Protein AF-A0A1B6HY73-F1 (afdb_monomer_lite)

Sequence (132 aa):
MNKMFASVSKCTREVNGKISPELCLMEFDGIHNPNDPQFDGCKAAMTCAFKKLDYMHENGKWNQDKLLSLRNGIKNQDALREFDQTFETCGSVGGTNGEAVTNMITCVLNSSNRAKQSYNELKDTFMSGYDE

Organism: NCBI:txid320908

Secondary structure (DSSP, 8-state):
--HHHHHHHHHHHHTTS---HHHHHHTTSSSS-TTSGGGHHHHHHHHHHHHHTTSB-TTS-B-HHHHHHGGGG--SHHHHHHHHHHHHHHTT----THHHHHHHHHHHHHH-HHHHHHHHHHHHHHHHTT--

pLDDT: mean 86.75, std 11.73, range [36.03, 96.69]

Structure (mmCIF, N/CA/C/O backbone):
data_AF-A0A1B6HY73-F1
#
_entry.id   AF-A0A1B6HY73-F1
#
loop_
_atom_site.group_PDB
_atom_site.id
_atom_site.type_symbol
_atom_site.label_atom_id
_atom_site.label_alt_id
_atom_site.label_comp_id
_atom_site.label_asym_id
_atom_site.label_entity_id
_atom_site.label_seq_id
_atom_site.pdbx_PDB_ins_code
_atom_site.Cartn_x
_atom_site.Cartn_y
_atom_site.Cartn_z
_atom_site.occupancy
_atom_site.B_iso_or_equiv
_atom_site.auth_seq_id
_atom_site.auth_comp_id
_atom_site.auth_asym_id
_atom_site.auth_atom_id
_atom_site.pdbx_PDB_model_num
ATOM 1 N N . MET A 1 1 ? 2.085 -16.689 10.845 1.00 43.56 1 MET A N 1
ATOM 2 C CA . MET A 1 1 ? 2.805 -16.010 9.743 1.00 43.56 1 MET A CA 1
ATOM 3 C C . MET A 1 1 ? 1.804 -15.161 8.969 1.00 43.56 1 MET A C 1
ATOM 5 O O . MET A 1 1 ? 0.809 -15.710 8.508 1.00 43.56 1 MET A O 1
ATOM 9 N N . ASN A 1 2 ? 1.990 -13.839 8.901 1.00 67.62 2 ASN A N 1
ATOM 10 C CA . ASN A 1 2 ? 1.086 -12.940 8.172 1.00 67.62 2 ASN A CA 1
ATOM 11 C C . ASN A 1 2 ? 1.091 -13.310 6.671 1.00 67.62 2 ASN A C 1
ATOM 13 O O . ASN A 1 2 ? 2.164 -13.461 6.084 1.00 67.62 2 ASN A O 1
ATOM 17 N N . LYS A 1 3 ? -0.087 -13.482 6.053 1.00 75.94 3 LYS A N 1
ATOM 18 C CA . LYS A 1 3 ? -0.229 -13.907 4.644 1.00 75.94 3 LYS A CA 1
ATOM 19 C C . LYS A 1 3 ? 0.479 -12.957 3.669 1.00 75.94 3 LYS A C 1
ATOM 21 O O . LYS A 1 3 ? 0.948 -13.408 2.625 1.00 75.94 3 LYS A O 1
ATOM 26 N N . MET A 1 4 ? 0.599 -11.678 4.037 1.00 75.00 4 MET A N 1
ATOM 27 C CA . MET A 1 4 ? 1.349 -10.683 3.270 1.00 75.00 4 MET A CA 1
ATOM 28 C C . MET A 1 4 ? 2.838 -11.031 3.187 1.00 75.00 4 MET A C 1
ATOM 30 O O . MET A 1 4 ? 3.348 -11.224 2.090 1.00 75.00 4 MET A O 1
ATOM 34 N N . PHE A 1 5 ? 3.519 -11.214 4.325 1.00 72.69 5 PHE A N 1
ATOM 35 C CA . PHE A 1 5 ? 4.953 -11.540 4.351 1.00 72.69 5 PHE A CA 1
ATOM 36 C C . PHE A 1 5 ? 5.280 -12.831 3.593 1.00 72.69 5 PHE A C 1
ATOM 38 O O . PHE A 1 5 ? 6.261 -12.880 2.857 1.00 72.69 5 PHE A O 1
ATOM 45 N N . ALA A 1 6 ? 4.435 -13.859 3.713 1.00 79.25 6 ALA A N 1
ATOM 46 C CA . ALA A 1 6 ? 4.614 -15.100 2.961 1.00 79.25 6 ALA A CA 1
ATOM 47 C C . ALA A 1 6 ? 4.477 -14.885 1.440 1.00 79.25 6 ALA A C 1
ATOM 49 O O . ALA A 1 6 ? 5.242 -15.454 0.663 1.00 79.25 6 ALA A O 1
ATOM 50 N N . SER A 1 7 ? 3.528 -14.043 1.017 1.00 83.44 7 SER A N 1
ATOM 51 C CA . SER A 1 7 ? 3.305 -13.730 -0.400 1.00 83.44 7 SER A CA 1
ATOM 52 C C . SER A 1 7 ? 4.439 -12.886 -0.975 1.00 83.44 7 SER A C 1
ATOM 54 O O . SER A 1 7 ? 4.938 -13.212 -2.048 1.00 83.44 7 SER A O 1
ATOM 56 N N . VAL A 1 8 ? 4.906 -11.876 -0.234 1.00 78.06 8 VAL A N 1
ATOM 57 C CA . VAL A 1 8 ? 6.079 -11.071 -0.605 1.00 78.06 8 VAL A CA 1
ATOM 58 C C . VAL A 1 8 ? 7.316 -11.956 -0.701 1.00 78.06 8 VAL A C 1
ATOM 60 O O . VAL A 1 8 ? 7.967 -11.941 -1.734 1.00 78.06 8 VAL A O 1
ATOM 63 N N . SER A 1 9 ? 7.594 -12.803 0.296 1.00 78.31 9 SER A N 1
ATOM 64 C CA . SER A 1 9 ? 8.747 -13.720 0.270 1.00 78.31 9 SER A CA 1
ATOM 65 C C . SER A 1 9 ? 8.707 -14.706 -0.902 1.00 78.31 9 SER A C 1
ATOM 67 O O . SER A 1 9 ? 9.742 -15.065 -1.459 1.00 78.31 9 SER A O 1
ATOM 69 N N . LYS A 1 10 ? 7.515 -15.160 -1.305 1.00 84.31 10 LYS A N 1
ATOM 70 C CA . LYS A 1 10 ? 7.363 -15.986 -2.506 1.00 84.31 10 LYS A CA 1
ATOM 71 C C . LYS A 1 10 ? 7.623 -15.168 -3.770 1.00 84.31 10 LYS A C 1
ATOM 73 O O . LYS A 1 10 ? 8.375 -15.613 -4.628 1.00 84.31 10 LYS A O 1
ATOM 78 N N . CYS A 1 11 ? 7.038 -13.978 -3.868 1.00 87.12 11 CYS A N 1
ATOM 79 C CA . CYS A 1 11 ? 7.214 -13.094 -5.012 1.00 87.12 11 CYS A CA 1
ATOM 80 C C . CYS A 1 11 ? 8.667 -12.635 -5.171 1.00 87.12 11 CYS A C 1
ATOM 82 O O . CYS A 1 11 ? 9.163 -12.662 -6.287 1.00 87.12 11 CYS A O 1
ATOM 84 N N . THR A 1 12 ? 9.397 -12.320 -4.098 1.00 81.75 12 THR A N 1
ATOM 85 C CA . THR A 1 12 ? 10.826 -11.963 -4.179 1.00 81.75 12 THR A CA 1
ATOM 86 C C . THR A 1 12 ? 11.701 -13.103 -4.693 1.00 81.75 12 THR A C 1
ATOM 88 O O . THR A 1 12 ? 12.739 -12.836 -5.277 1.00 81.75 12 THR A O 1
ATOM 91 N N . ARG A 1 13 ? 11.296 -14.369 -4.522 1.00 79.62 13 ARG A N 1
ATOM 92 C CA . ARG A 1 13 ? 11.979 -15.518 -5.147 1.00 79.62 13 ARG A CA 1
ATOM 93 C C . ARG A 1 13 ? 11.640 -15.672 -6.631 1.00 79.62 13 ARG A C 1
ATOM 95 O O . ARG A 1 13 ? 12.421 -16.263 -7.365 1.00 79.62 13 ARG A O 1
ATOM 102 N N . GLU A 1 14 ? 10.465 -15.202 -7.048 1.00 77.75 14 GLU A N 1
ATOM 103 C CA . GLU A 1 14 ? 10.003 -15.237 -8.441 1.00 77.75 14 GLU A CA 1
ATOM 104 C C . GLU A 1 14 ? 10.592 -14.077 -9.262 1.00 77.75 14 GLU A C 1
ATOM 106 O O . GLU A 1 14 ? 10.917 -14.259 -10.435 1.00 77.75 14 GLU A O 1
ATOM 111 N N . VAL A 1 15 ? 10.771 -12.896 -8.655 1.00 72.38 15 VAL A N 1
ATOM 112 C CA . VAL A 1 15 ? 11.514 -11.791 -9.271 1.00 72.38 15 VAL A CA 1
ATOM 113 C C . VAL A 1 15 ? 13.002 -12.104 -9.124 1.00 72.38 15 VAL A C 1
ATOM 115 O O . VAL A 1 15 ? 13.525 -12.126 -8.020 1.00 72.38 15 VAL A O 1
ATOM 118 N N . ASN A 1 16 ? 13.675 -12.411 -10.230 1.00 61.28 16 ASN A N 1
ATOM 119 C CA . ASN A 1 16 ? 15.033 -12.964 -10.275 1.00 61.28 16 ASN A CA 1
ATOM 120 C C . ASN A 1 16 ? 16.112 -11.945 -9.819 1.00 61.28 16 ASN A C 1
ATOM 122 O O . ASN A 1 16 ? 16.906 -11.453 -10.618 1.00 61.28 16 ASN A O 1
ATOM 126 N N . GLY A 1 17 ? 16.130 -11.595 -8.531 1.00 59.03 17 GLY A N 1
ATOM 127 C CA . GLY A 1 17 ? 17.01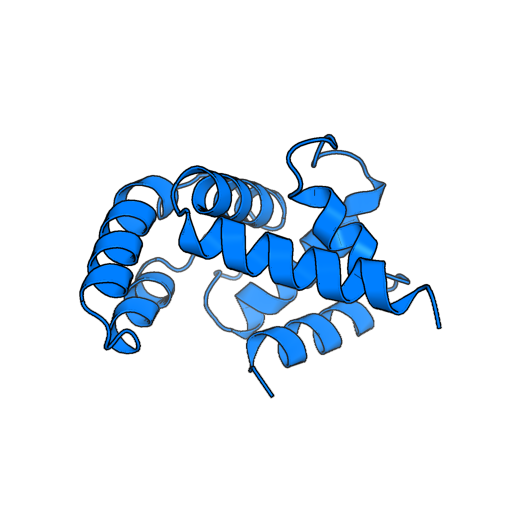4 -10.594 -7.943 1.00 59.03 17 GLY A CA 1
ATOM 128 C C . GLY A 1 17 ? 17.124 -10.756 -6.428 1.00 59.03 17 GLY A C 1
ATOM 129 O O . GLY A 1 17 ? 16.167 -11.120 -5.750 1.00 59.03 17 GLY A O 1
ATOM 130 N N . LYS A 1 18 ? 18.313 -10.486 -5.879 1.00 63.59 18 LYS A N 1
ATOM 131 C CA . LYS A 1 18 ? 18.545 -10.408 -4.429 1.00 63.59 18 LYS A CA 1
ATOM 132 C C . LYS A 1 18 ? 17.885 -9.137 -3.887 1.00 63.59 18 LYS A C 1
ATOM 134 O O . LYS A 1 18 ? 18.554 -8.136 -3.665 1.00 63.59 18 LYS A O 1
ATOM 139 N N . ILE A 1 19 ? 16.566 -9.165 -3.741 1.00 77.75 19 ILE A N 1
ATOM 140 C CA . ILE A 1 19 ? 15.798 -8.078 -3.138 1.00 77.75 19 ILE A CA 1
ATOM 141 C C . ILE A 1 19 ? 15.941 -8.209 -1.623 1.00 77.75 19 ILE A C 1
ATOM 143 O O . ILE A 1 19 ? 15.434 -9.172 -1.042 1.00 77.75 19 ILE A O 1
ATOM 147 N N . SER A 1 20 ? 16.649 -7.273 -0.993 1.00 80.88 20 SER A N 1
ATOM 148 C CA . SER A 1 20 ? 16.738 -7.233 0.465 1.00 80.88 20 SER A CA 1
ATOM 149 C C . SER A 1 20 ? 15.548 -6.450 1.045 1.00 80.88 20 SER A C 1
ATOM 151 O O . SER A 1 20 ? 15.108 -5.469 0.434 1.00 80.88 20 SER A O 1
ATOM 153 N N . PRO A 1 21 ? 14.985 -6.867 2.195 1.00 78.44 21 PRO A N 1
ATOM 154 C CA . PRO A 1 21 ? 13.929 -6.115 2.870 1.00 78.44 21 PRO A CA 1
ATOM 155 C C . PRO A 1 21 ? 14.318 -4.660 3.160 1.00 78.44 21 PRO A C 1
ATOM 157 O O . PRO A 1 21 ? 13.486 -3.771 3.008 1.00 78.44 21 PRO A O 1
ATOM 160 N N . GLU A 1 22 ? 15.579 -4.412 3.511 1.00 83.19 22 GLU A N 1
ATOM 161 C CA . GLU A 1 22 ? 16.124 -3.085 3.814 1.00 83.19 22 GLU A CA 1
ATOM 162 C C . GLU A 1 22 ? 16.031 -2.160 2.601 1.00 83.19 22 GLU A C 1
ATOM 164 O O . GLU A 1 22 ? 15.566 -1.029 2.728 1.00 83.19 22 GLU A O 1
ATOM 169 N N . LEU A 1 23 ? 16.395 -2.657 1.414 1.00 84.94 23 LEU A N 1
ATOM 170 C CA . LEU A 1 23 ? 16.290 -1.897 0.170 1.00 84.94 23 LEU A CA 1
ATOM 171 C C . LEU A 1 23 ? 14.834 -1.528 -0.142 1.00 84.94 23 LEU A C 1
ATOM 173 O O . LEU A 1 23 ? 14.563 -0.419 -0.591 1.00 84.94 23 LEU A O 1
ATOM 177 N N . CYS A 1 24 ? 13.884 -2.423 0.135 1.00 86.00 24 CYS A N 1
ATOM 178 C CA . CYS A 1 24 ? 12.465 -2.128 -0.081 1.00 86.00 24 CYS A CA 1
ATOM 179 C C . CYS A 1 24 ? 11.896 -1.149 0.935 1.00 86.00 24 CYS A C 1
ATOM 181 O O . CYS A 1 24 ? 10.971 -0.411 0.615 1.00 86.00 24 CYS A O 1
ATOM 183 N N . LEU A 1 25 ? 12.427 -1.133 2.154 1.00 87.06 25 LEU A N 1
ATOM 184 C CA . LEU A 1 25 ? 12.066 -0.115 3.129 1.00 87.06 25 LEU A CA 1
ATOM 185 C C . LEU A 1 25 ? 12.624 1.241 2.679 1.00 87.06 25 LEU A C 1
ATOM 187 O O . LEU A 1 25 ? 11.878 2.205 2.618 1.00 87.06 25 LEU A O 1
ATOM 191 N N . MET A 1 26 ? 13.876 1.324 2.225 1.00 87.62 26 MET A N 1
ATOM 192 C CA . MET A 1 26 ? 14.443 2.584 1.714 1.00 87.62 26 MET A CA 1
ATOM 193 C C . MET A 1 26 ? 13.605 3.245 0.604 1.00 87.62 26 MET A C 1
ATOM 195 O O . MET A 1 26 ? 13.601 4.467 0.515 1.00 87.62 26 MET A O 1
ATOM 199 N N . GLU A 1 27 ? 12.841 2.482 -0.189 1.00 87.50 27 GLU A N 1
ATOM 200 C CA . GLU A 1 27 ? 11.917 3.038 -1.194 1.00 87.50 27 GLU A CA 1
ATOM 201 C C . GLU A 1 27 ? 10.862 3.985 -0.585 1.00 87.50 27 GLU A C 1
ATOM 203 O O . GLU A 1 27 ? 10.471 4.971 -1.210 1.00 87.50 27 GLU A O 1
ATOM 208 N N . PHE A 1 28 ? 10.388 3.699 0.631 1.00 86.06 28 PHE A N 1
ATOM 209 C CA . PHE A 1 28 ? 9.247 4.382 1.253 1.00 86.06 28 PHE A CA 1
ATOM 210 C C . PHE A 1 28 ? 9.639 5.302 2.415 1.00 86.06 28 PHE A C 1
ATOM 212 O O . PHE A 1 28 ? 8.766 5.821 3.111 1.00 86.06 28 PHE A O 1
ATOM 219 N N . ASP A 1 29 ? 10.934 5.518 2.653 1.00 82.38 29 ASP A N 1
ATOM 220 C CA . ASP A 1 29 ? 11.418 6.310 3.790 1.00 82.38 29 ASP A CA 1
ATOM 221 C C . ASP A 1 29 ? 11.277 7.833 3.619 1.00 82.38 29 ASP A C 1
ATOM 223 O O . ASP A 1 29 ? 11.482 8.580 4.577 1.00 82.38 29 ASP A O 1
ATOM 227 N N . GLY A 1 30 ? 10.901 8.288 2.420 1.00 80.12 30 GLY A N 1
ATOM 228 C CA . GLY A 1 30 ? 10.731 9.701 2.081 1.00 80.12 30 GLY A CA 1
ATOM 229 C C . GLY A 1 30 ? 12.042 10.470 1.881 1.00 80.12 30 GLY A C 1
ATOM 230 O O . GLY A 1 30 ? 11.999 11.685 1.697 1.00 80.12 30 GLY A O 1
ATOM 231 N N . ILE A 1 31 ? 13.189 9.788 1.920 1.00 83.38 31 ILE A N 1
ATOM 232 C CA . ILE A 1 31 ? 14.529 10.348 1.695 1.00 83.38 31 ILE A CA 1
ATOM 233 C C . ILE A 1 31 ? 14.993 10.021 0.276 1.00 83.38 31 ILE A C 1
ATOM 235 O O . ILE A 1 31 ? 15.549 10.881 -0.408 1.00 83.38 31 ILE A O 1
ATOM 239 N N . HIS A 1 32 ? 14.759 8.788 -0.171 1.00 86.00 32 HIS A N 1
ATOM 240 C CA . HIS A 1 32 ? 15.182 8.329 -1.490 1.00 86.00 32 HIS A CA 1
ATOM 241 C C . HIS A 1 32 ? 14.150 8.655 -2.571 1.00 86.00 32 HIS A C 1
ATOM 243 O O . HIS A 1 32 ? 12.948 8.735 -2.313 1.00 86.00 32 HIS A O 1
ATOM 249 N N . ASN A 1 33 ? 14.619 8.822 -3.810 1.00 86.12 33 ASN A N 1
ATOM 250 C CA . ASN A 1 33 ? 13.729 8.947 -4.955 1.00 86.12 33 ASN A CA 1
ATOM 251 C C . ASN A 1 33 ? 13.160 7.559 -5.284 1.00 86.12 33 ASN A C 1
ATOM 253 O O . ASN A 1 33 ? 13.904 6.694 -5.750 1.00 86.12 33 ASN A O 1
ATOM 257 N N . PRO A 1 34 ? 11.848 7.321 -5.116 1.00 83.12 34 PRO A N 1
ATOM 258 C CA . PRO A 1 34 ? 11.295 5.992 -5.321 1.00 83.12 34 PRO A CA 1
ATOM 259 C C . PRO A 1 34 ? 11.413 5.536 -6.777 1.00 83.12 34 PRO A C 1
ATOM 261 O O . PRO A 1 34 ? 11.291 4.349 -7.043 1.00 83.12 34 PRO A O 1
ATOM 264 N N . ASN A 1 35 ? 11.656 6.433 -7.740 1.00 86.12 35 ASN A N 1
ATOM 265 C CA . ASN A 1 35 ? 11.852 6.088 -9.152 1.00 86.12 35 ASN A CA 1
ATOM 266 C C . ASN A 1 35 ? 13.262 5.585 -9.490 1.00 86.12 35 ASN A C 1
ATOM 268 O O . ASN A 1 35 ? 13.520 5.277 -10.653 1.00 86.12 35 ASN A O 1
ATOM 272 N N . ASP A 1 36 ? 14.164 5.502 -8.512 1.00 88.69 36 ASP A N 1
ATOM 273 C CA . ASP A 1 36 ? 15.505 4.988 -8.758 1.00 88.69 36 ASP A CA 1
ATOM 274 C C . ASP A 1 36 ? 15.455 3.488 -9.126 1.00 88.69 36 ASP A C 1
ATOM 276 O O . ASP A 1 36 ? 14.799 2.709 -8.424 1.00 88.69 36 ASP A O 1
ATOM 280 N N . PRO A 1 37 ? 16.180 3.038 -10.175 1.00 89.19 37 PRO A N 1
ATOM 281 C CA . PRO A 1 37 ? 16.098 1.659 -10.680 1.00 89.19 37 PRO A CA 1
ATOM 282 C C . PRO A 1 37 ? 16.427 0.570 -9.652 1.00 89.19 37 PRO A C 1
ATOM 284 O O . PRO A 1 37 ? 16.010 -0.578 -9.790 1.00 89.19 37 PRO A O 1
ATOM 287 N N . GLN A 1 38 ? 17.169 0.913 -8.595 1.00 89.69 38 GLN A N 1
ATOM 288 C CA . GLN A 1 38 ? 17.463 -0.012 -7.500 1.00 89.69 38 GLN A CA 1
ATOM 289 C C . GLN A 1 38 ? 16.193 -0.528 -6.796 1.00 89.69 38 GLN A C 1
ATOM 291 O O . GLN A 1 38 ? 16.215 -1.620 -6.231 1.00 89.69 38 GLN A O 1
ATOM 296 N N . PHE A 1 39 ? 15.077 0.206 -6.873 1.00 90.62 39 PHE A N 1
ATOM 297 C CA . PHE A 1 39 ? 13.803 -0.169 -6.257 1.00 90.62 39 PHE A CA 1
ATOM 298 C C . PHE A 1 39 ? 12.885 -0.994 -7.174 1.00 90.62 39 PHE A C 1
ATOM 300 O O . PHE A 1 39 ? 11.872 -1.520 -6.711 1.00 90.62 39 PHE A O 1
ATOM 307 N N . ASP A 1 40 ? 13.231 -1.187 -8.452 1.00 89.75 40 ASP A N 1
ATOM 308 C CA . ASP A 1 40 ? 12.367 -1.891 -9.415 1.00 89.75 40 ASP A CA 1
ATOM 309 C C . ASP A 1 40 ? 12.025 -3.319 -8.964 1.00 89.75 40 ASP A C 1
ATOM 311 O O . ASP A 1 40 ? 10.888 -3.779 -9.111 1.00 89.75 40 ASP A O 1
ATOM 315 N N . GLY A 1 41 ? 12.986 -4.010 -8.342 1.00 88.81 41 GLY A N 1
ATOM 316 C CA . GLY A 1 41 ? 12.765 -5.335 -7.765 1.00 88.81 41 GLY A CA 1
ATOM 317 C C . GLY A 1 41 ? 11.725 -5.322 -6.639 1.00 88.81 41 GLY A C 1
ATOM 318 O O . GLY A 1 41 ? 10.824 -6.164 -6.621 1.00 88.81 41 GLY A O 1
ATOM 319 N N . CYS A 1 42 ? 11.805 -4.345 -5.733 1.00 88.88 42 CYS A N 1
ATOM 320 C CA . CYS A 1 42 ? 10.871 -4.179 -4.618 1.00 88.88 42 CYS A CA 1
ATOM 321 C C . CYS A 1 42 ? 9.452 -3.902 -5.110 1.00 88.88 42 CYS A C 1
ATOM 323 O O . CYS A 1 42 ? 8.514 -4.624 -4.750 1.00 88.88 42 CYS A O 1
ATOM 325 N N . LYS A 1 43 ? 9.307 -2.944 -6.026 1.00 90.69 43 LYS A N 1
ATOM 326 C CA . LYS A 1 43 ? 8.039 -2.626 -6.690 1.00 90.69 43 LYS A CA 1
ATOM 327 C C . LYS A 1 43 ? 7.419 -3.833 -7.378 1.00 90.69 43 LYS A C 1
ATOM 329 O O . LYS A 1 43 ? 6.216 -4.074 -7.236 1.00 90.69 43 LYS A O 1
ATOM 334 N N . ALA A 1 44 ? 8.221 -4.614 -8.101 1.00 90.88 44 ALA A N 1
ATOM 335 C CA . ALA A 1 44 ? 7.760 -5.819 -8.781 1.00 90.88 44 ALA A CA 1
ATOM 336 C C . ALA A 1 44 ? 7.299 -6.895 -7.785 1.00 90.88 44 ALA A C 1
ATOM 338 O O . ALA A 1 44 ? 6.213 -7.460 -7.946 1.00 90.88 44 ALA A O 1
ATOM 339 N N . ALA A 1 45 ? 8.075 -7.149 -6.727 1.00 90.00 45 ALA A N 1
ATOM 340 C CA . ALA A 1 45 ? 7.730 -8.136 -5.708 1.00 90.00 45 ALA A CA 1
ATOM 341 C C . ALA A 1 45 ? 6.459 -7.752 -4.935 1.00 90.00 45 ALA A C 1
ATOM 343 O O . ALA A 1 45 ? 5.587 -8.598 -4.722 1.00 90.00 45 ALA A O 1
ATOM 344 N N . MET A 1 46 ? 6.312 -6.476 -4.573 1.00 90.88 46 MET A N 1
ATOM 345 C CA . MET A 1 46 ? 5.119 -5.961 -3.900 1.00 90.88 46 MET A CA 1
ATOM 346 C C . MET A 1 46 ? 3.897 -5.994 -4.820 1.00 90.88 46 MET A C 1
ATOM 348 O O . MET A 1 46 ? 2.844 -6.478 -4.410 1.00 90.88 46 MET A O 1
ATOM 352 N N . THR A 1 47 ? 4.041 -5.582 -6.085 1.00 93.69 47 THR A N 1
ATOM 353 C CA . THR A 1 47 ? 2.979 -5.703 -7.102 1.00 93.69 47 THR A CA 1
ATOM 354 C C . THR A 1 47 ? 2.508 -7.151 -7.224 1.00 93.69 47 THR A C 1
ATOM 356 O O . THR A 1 47 ? 1.310 -7.426 -7.160 1.00 93.69 47 THR A O 1
ATOM 359 N N . CYS A 1 48 ? 3.445 -8.095 -7.348 1.00 93.62 48 CYS A N 1
ATOM 360 C CA . CYS A 1 48 ? 3.153 -9.525 -7.384 1.00 93.62 48 CYS A CA 1
ATOM 361 C C . CYS A 1 48 ? 2.383 -9.976 -6.134 1.00 93.62 48 CYS A C 1
ATOM 363 O O . CYS A 1 48 ? 1.369 -10.667 -6.250 1.00 93.62 48 CYS A O 1
ATOM 365 N N . ALA A 1 49 ? 2.816 -9.560 -4.941 1.00 92.50 49 ALA A N 1
ATOM 366 C CA . ALA A 1 49 ? 2.168 -9.945 -3.693 1.00 92.50 49 ALA A CA 1
ATOM 367 C C . ALA A 1 49 ? 0.732 -9.406 -3.604 1.00 92.50 49 ALA A C 1
ATOM 369 O O . ALA A 1 49 ? -0.180 -10.162 -3.266 1.00 92.50 49 ALA A O 1
ATOM 370 N N . PHE A 1 50 ? 0.509 -8.137 -3.958 1.00 94.44 50 PHE A N 1
ATOM 371 C CA . PHE A 1 50 ? -0.826 -7.538 -3.946 1.00 94.44 50 PHE A CA 1
ATOM 372 C C . PHE A 1 50 ? -1.769 -8.178 -4.964 1.00 94.44 50 PHE A C 1
ATOM 374 O O . PHE A 1 50 ? -2.935 -8.389 -4.631 1.00 94.44 50 PHE A O 1
ATOM 381 N N . LYS A 1 51 ? -1.275 -8.562 -6.149 1.00 95.38 51 LYS A N 1
ATOM 382 C CA . LYS A 1 51 ? -2.067 -9.326 -7.127 1.00 95.38 51 LYS A CA 1
ATOM 383 C C . LYS A 1 51 ? -2.448 -10.707 -6.598 1.00 95.38 51 LYS A C 1
ATOM 385 O O . LYS A 1 51 ? -3.621 -11.064 -6.593 1.00 95.38 51 LYS A O 1
ATOM 390 N N . LYS A 1 52 ? -1.495 -11.461 -6.034 1.00 94.06 52 LYS A N 1
ATOM 391 C CA . LYS A 1 52 ? -1.774 -12.797 -5.461 1.00 94.06 52 LYS A CA 1
ATOM 392 C C . LYS A 1 52 ? -2.731 -12.770 -4.270 1.00 94.06 52 LYS A C 1
ATOM 394 O O . LYS A 1 52 ? -3.380 -13.775 -3.987 1.00 94.06 52 LYS A O 1
ATOM 399 N N . LEU A 1 53 ? -2.797 -11.648 -3.561 1.00 93.31 53 LEU A N 1
ATOM 400 C CA . LEU A 1 53 ? -3.714 -11.433 -2.441 1.00 93.31 53 LEU A CA 1
ATOM 401 C C . LEU A 1 53 ? -5.028 -10.762 -2.851 1.00 93.31 53 LEU A C 1
ATOM 403 O O . LEU A 1 53 ? -5.858 -10.505 -1.976 1.00 93.31 53 LEU A O 1
ATOM 407 N N . ASP A 1 54 ? -5.219 -10.513 -4.150 1.00 95.31 54 ASP A N 1
ATOM 408 C CA . ASP A 1 54 ? -6.412 -9.895 -4.735 1.00 95.31 54 ASP A CA 1
ATOM 409 C C . ASP A 1 54 ? -6.642 -8.431 -4.297 1.00 95.31 54 ASP A C 1
ATOM 411 O O . ASP A 1 54 ? -7.701 -7.854 -4.520 1.00 95.31 54 ASP A O 1
ATOM 415 N N . TYR A 1 55 ? -5.637 -7.785 -3.695 1.00 94.44 55 TYR A N 1
ATOM 416 C CA . TYR A 1 55 ? -5.681 -6.349 -3.390 1.00 94.44 55 TYR A CA 1
ATOM 417 C C . TYR A 1 55 ? -5.428 -5.487 -4.627 1.00 94.44 55 TYR A C 1
ATOM 419 O O . TYR A 1 55 ? -5.789 -4.315 -4.640 1.00 94.44 55 TYR A O 1
ATOM 427 N N . MET A 1 56 ? -4.825 -6.049 -5.672 1.00 96.31 56 MET A N 1
ATOM 428 C CA . MET A 1 56 ? -4.568 -5.379 -6.942 1.00 96.31 56 MET A CA 1
ATOM 429 C C . MET A 1 56 ? -5.031 -6.277 -8.088 1.00 96.31 56 MET A C 1
ATOM 431 O O . MET A 1 56 ? -4.767 -7.474 -8.090 1.00 96.31 56 MET A O 1
ATOM 435 N N . HIS A 1 57 ? -5.707 -5.699 -9.073 1.00 96.44 57 HIS A N 1
ATOM 436 C CA . HIS A 1 57 ? -6.110 -6.402 -10.282 1.00 96.44 57 HIS A CA 1
ATOM 437 C C . HIS A 1 57 ? -4.911 -6.677 -11.200 1.00 96.44 57 HIS A C 1
ATOM 439 O O . HIS A 1 57 ? -3.872 -6.016 -11.130 1.00 96.44 57 HIS A O 1
ATOM 445 N N . GLU A 1 58 ? -5.076 -7.598 -12.150 1.00 96.19 58 GLU A N 1
ATOM 446 C CA . GLU A 1 58 ? -4.024 -7.946 -13.118 1.00 96.19 58 GLU A CA 1
ATOM 447 C C . GLU A 1 58 ? -3.550 -6.754 -13.962 1.00 96.19 58 GLU A C 1
ATOM 449 O O . GLU A 1 58 ? -2.363 -6.654 -14.278 1.00 96.19 58 GLU A O 1
ATOM 454 N N . ASN A 1 59 ? -4.438 -5.791 -14.235 1.00 95.81 59 ASN A N 1
ATOM 455 C CA . ASN A 1 59 ? -4.107 -4.539 -14.926 1.00 95.81 59 ASN A CA 1
ATOM 456 C C . ASN A 1 59 ? -3.266 -3.557 -14.080 1.00 95.81 59 ASN A C 1
ATOM 458 O O . ASN A 1 59 ? -2.953 -2.463 -14.546 1.00 95.81 59 ASN A O 1
ATOM 462 N N . GLY A 1 60 ? -2.920 -3.924 -12.844 1.00 94.88 60 GLY A N 1
ATOM 463 C CA . GLY A 1 60 ? -2.083 -3.133 -11.950 1.00 94.88 60 GLY A CA 1
ATOM 464 C C . GLY A 1 60 ? -2.825 -2.053 -11.164 1.00 94.88 60 GLY A C 1
ATOM 465 O O . GLY A 1 60 ? -2.165 -1.278 -10.478 1.00 94.88 60 GLY A O 1
ATOM 466 N N . LYS A 1 61 ? -4.159 -1.971 -11.250 1.00 96.69 61 LYS A N 1
ATOM 467 C CA . LYS A 1 61 ? -4.972 -1.044 -10.445 1.00 96.69 61 LYS A CA 1
ATOM 468 C C . LYS A 1 61 ? -5.436 -1.694 -9.146 1.00 96.69 61 LYS A C 1
ATOM 470 O O . LYS A 1 61 ? -5.685 -2.896 -9.102 1.00 96.69 61 LYS A O 1
ATOM 475 N N . TRP A 1 62 ? -5.597 -0.887 -8.104 1.00 95.44 62 TRP A N 1
ATOM 476 C CA . TRP A 1 62 ? -6.110 -1.330 -6.809 1.00 95.44 62 TRP A CA 1
ATOM 477 C C . TRP A 1 62 ? -7.534 -1.890 -6.899 1.00 95.44 62 TRP A C 1
ATOM 479 O O . TRP A 1 62 ? -8.406 -1.292 -7.530 1.00 95.44 62 TRP A O 1
ATOM 489 N N . ASN A 1 63 ? -7.762 -3.013 -6.220 1.00 95.75 63 ASN A N 1
ATOM 490 C CA . ASN A 1 63 ? -9.084 -3.574 -5.977 1.00 95.75 63 ASN A CA 1
ATOM 491 C C . ASN A 1 63 ? -9.687 -2.887 -4.743 1.00 95.75 63 ASN A C 1
ATOM 493 O O . ASN A 1 63 ? -9.413 -3.270 -3.603 1.00 95.75 63 ASN A O 1
ATOM 497 N N . GLN A 1 64 ? -10.475 -1.837 -4.980 1.00 93.94 64 GLN A N 1
ATOM 498 C CA . GLN A 1 64 ? -11.021 -0.981 -3.919 1.00 93.94 64 GLN A CA 1
ATOM 499 C C . GLN A 1 64 ? -11.905 -1.748 -2.941 1.00 93.94 64 GLN A C 1
ATOM 501 O O . GLN A 1 64 ? -11.745 -1.603 -1.731 1.00 93.94 64 GLN A O 1
ATOM 506 N N . ASP A 1 65 ? -12.774 -2.620 -3.452 1.00 94.44 65 ASP A N 1
ATOM 507 C CA . ASP A 1 65 ? -13.667 -3.429 -2.621 1.00 94.44 65 ASP A CA 1
ATOM 508 C C . ASP A 1 65 ? -12.864 -4.338 -1.685 1.00 94.44 65 ASP A C 1
ATOM 510 O O . ASP A 1 65 ? -13.177 -4.483 -0.497 1.00 94.44 65 ASP A O 1
ATOM 514 N N . LYS A 1 66 ? -11.769 -4.917 -2.194 1.00 94.50 66 LYS A N 1
ATOM 515 C CA . LYS A 1 66 ? -10.880 -5.750 -1.385 1.00 94.50 66 LYS A CA 1
ATOM 516 C C . LYS A 1 66 ? -10.122 -4.942 -0.339 1.00 94.50 66 LYS A C 1
ATOM 518 O O . LYS A 1 66 ? -10.024 -5.396 0.802 1.00 94.50 66 LYS A O 1
ATOM 523 N N . LEU A 1 67 ? -9.596 -3.773 -0.692 1.00 92.56 67 LEU A N 1
ATOM 524 C CA . LEU A 1 67 ? -8.919 -2.904 0.272 1.00 92.56 67 LEU A CA 1
ATOM 525 C C . LEU A 1 67 ? -9.883 -2.448 1.374 1.00 92.56 67 LEU A C 1
ATOM 527 O O . LEU A 1 67 ? -9.555 -2.572 2.553 1.00 92.56 67 LEU A O 1
ATOM 531 N N . LEU A 1 68 ? -11.102 -2.032 1.018 1.00 93.88 68 LEU A N 1
ATOM 532 C CA . LEU A 1 68 ? -12.135 -1.646 1.979 1.00 93.88 68 LEU A CA 1
ATOM 533 C C . LEU A 1 68 ? -12.526 -2.812 2.899 1.00 93.88 68 LEU A C 1
ATOM 535 O O . LEU A 1 68 ? -12.832 -2.602 4.070 1.00 93.88 68 LEU A O 1
ATOM 539 N N . SER A 1 69 ? -12.442 -4.061 2.426 1.00 94.38 69 SER A N 1
ATOM 540 C CA . SER A 1 69 ? -12.721 -5.239 3.259 1.00 94.38 69 SER A CA 1
ATOM 541 C C . SER A 1 69 ? -11.778 -5.389 4.465 1.00 94.38 69 SER A C 1
ATOM 543 O O . SER A 1 69 ? -12.163 -6.030 5.447 1.00 94.38 69 SER A O 1
ATOM 545 N N . LEU A 1 70 ? -10.589 -4.762 4.448 1.00 91.00 70 LEU A N 1
ATOM 546 C CA . LEU A 1 70 ? -9.667 -4.729 5.596 1.00 91.00 70 LEU A CA 1
ATOM 547 C C . LEU A 1 70 ? -10.318 -4.103 6.833 1.00 91.00 70 LEU A C 1
ATOM 549 O O . LEU A 1 70 ? -10.062 -4.548 7.955 1.00 91.00 70 LEU A O 1
ATOM 553 N N . ARG A 1 71 ? -11.227 -3.146 6.616 1.00 93.69 71 ARG A N 1
ATOM 554 C CA . ARG A 1 71 ? -12.037 -2.493 7.646 1.00 93.69 71 ARG A CA 1
ATOM 555 C C . ARG A 1 71 ? -12.725 -3.491 8.574 1.00 93.69 71 ARG A C 1
ATOM 557 O O . ARG A 1 71 ? -12.760 -3.292 9.785 1.00 93.69 71 ARG A O 1
ATOM 564 N N . ASN A 1 72 ? -13.220 -4.602 8.024 1.00 93.62 72 ASN A N 1
ATOM 565 C CA . ASN A 1 72 ? -13.987 -5.612 8.761 1.00 93.62 72 ASN A CA 1
ATOM 566 C C . ASN A 1 72 ? -13.154 -6.345 9.827 1.00 93.62 72 ASN A C 1
ATOM 568 O O . ASN A 1 72 ? -13.714 -6.943 10.745 1.00 93.62 72 ASN A O 1
ATOM 572 N N . GLY A 1 73 ? -11.822 -6.319 9.715 1.00 90.44 73 GLY A N 1
ATOM 573 C CA . GLY A 1 73 ? -10.913 -6.910 10.698 1.00 90.44 73 GLY A CA 1
ATOM 574 C C . GLY A 1 73 ? -10.580 -5.992 11.879 1.00 90.44 73 GLY A C 1
ATOM 575 O O . GLY A 1 73 ? -9.985 -6.454 12.856 1.00 90.44 73 GLY A O 1
ATOM 576 N N . ILE A 1 74 ? -10.942 -4.707 11.815 1.00 92.31 74 ILE A N 1
ATOM 577 C CA . ILE A 1 74 ? -10.506 -3.695 12.780 1.00 92.31 74 ILE A CA 1
ATOM 578 C C . ILE A 1 74 ? -11.515 -3.598 13.927 1.00 92.31 74 ILE A C 1
ATOM 580 O O . ILE A 1 74 ? -12.626 -3.101 13.772 1.00 92.31 74 ILE A O 1
ATOM 584 N N . LYS A 1 75 ? -11.115 -4.072 15.113 1.00 93.56 75 LYS A N 1
ATOM 585 C CA . LYS A 1 75 ? -11.960 -4.041 16.323 1.00 93.56 75 LYS A CA 1
ATOM 586 C C . LYS A 1 75 ? -11.821 -2.751 17.132 1.00 93.56 75 LYS A C 1
ATOM 588 O O . LYS A 1 75 ? -12.758 -2.341 17.812 1.00 93.56 75 LYS A O 1
ATOM 593 N N . ASN A 1 76 ? -10.637 -2.143 17.107 1.00 94.25 76 ASN A N 1
ATOM 594 C CA . ASN A 1 76 ? -10.348 -0.927 17.858 1.00 94.25 76 ASN A CA 1
ATOM 595 C C . ASN A 1 76 ? -10.953 0.287 17.133 1.00 94.25 76 ASN A C 1
ATOM 597 O O . ASN A 1 76 ? -10.674 0.496 15.957 1.00 94.25 76 ASN A O 1
ATOM 601 N N . GLN A 1 77 ? -11.769 1.076 17.836 1.00 94.38 77 GLN A N 1
ATOM 602 C CA . GLN A 1 77 ? -12.511 2.194 17.241 1.00 94.38 77 GLN A CA 1
ATOM 603 C C . GLN A 1 77 ? -11.604 3.330 16.753 1.00 94.38 77 GLN A C 1
ATOM 605 O O . GLN A 1 77 ? -11.874 3.915 15.707 1.00 94.38 77 GLN A O 1
ATOM 610 N N . ASP A 1 78 ? -10.502 3.610 17.451 1.00 93.25 78 ASP A N 1
ATOM 611 C CA . ASP A 1 78 ? -9.542 4.623 17.004 1.00 93.25 78 ASP A CA 1
ATOM 612 C C . ASP A 1 78 ? -8.810 4.183 15.737 1.00 93.25 78 ASP A C 1
ATOM 614 O O . ASP A 1 78 ? -8.695 4.960 14.794 1.00 93.25 78 ASP A O 1
ATOM 618 N N . ALA A 1 79 ? -8.385 2.919 15.680 1.00 91.62 79 ALA A N 1
ATOM 619 C CA . ALA A 1 79 ? -7.779 2.340 14.487 1.00 91.62 79 ALA A CA 1
ATOM 620 C C . ALA A 1 79 ? -8.769 2.276 13.314 1.00 91.62 79 ALA A C 1
ATOM 622 O O . ALA A 1 79 ? -8.367 2.456 12.170 1.00 91.62 79 ALA A O 1
ATOM 623 N N . LEU A 1 80 ? -10.057 2.038 13.586 1.00 94.75 80 LEU A N 1
ATOM 624 C CA . LEU A 1 80 ? -11.104 2.029 12.564 1.00 94.75 80 LEU A CA 1
ATOM 625 C C . LEU A 1 80 ? -11.308 3.428 11.973 1.00 94.75 80 LEU A C 1
ATOM 627 O O . LEU A 1 80 ? -11.353 3.574 10.758 1.00 94.75 80 LEU A O 1
ATOM 631 N N . ARG A 1 81 ? -11.372 4.457 12.824 1.00 94.88 81 ARG A N 1
ATOM 632 C CA . ARG A 1 81 ? -11.472 5.857 12.392 1.00 94.88 81 ARG A CA 1
ATOM 633 C C . ARG A 1 81 ? -10.256 6.290 11.575 1.00 94.88 81 ARG A C 1
ATOM 635 O O . ARG A 1 81 ? -10.419 6.923 10.540 1.00 94.88 81 ARG A O 1
ATOM 642 N N . GLU A 1 82 ? -9.054 5.941 12.028 1.00 94.00 82 GLU A N 1
ATOM 643 C CA . GLU A 1 82 ? -7.816 6.247 11.306 1.00 94.00 82 GLU A CA 1
ATOM 644 C C . GLU A 1 82 ? -7.763 5.524 9.951 1.00 94.00 82 GLU A C 1
ATOM 646 O O . GLU A 1 82 ? -7.367 6.123 8.951 1.00 94.00 82 GLU A O 1
ATOM 651 N N . PHE A 1 83 ? -8.219 4.267 9.895 1.00 94.44 83 PHE A N 1
ATOM 652 C CA . PHE A 1 83 ? -8.370 3.532 8.640 1.00 94.44 83 PHE A CA 1
ATOM 653 C C . PHE A 1 83 ? -9.352 4.231 7.699 1.00 94.44 83 PHE A C 1
ATOM 655 O O . PHE A 1 83 ? -8.991 4.468 6.553 1.00 94.44 83 PHE A O 1
ATOM 662 N N . ASP A 1 84 ? -10.552 4.587 8.168 1.00 95.25 84 ASP A N 1
ATOM 663 C CA . ASP A 1 84 ? -11.584 5.222 7.339 1.00 95.25 84 ASP A CA 1
ATOM 664 C C . ASP A 1 84 ? -11.077 6.558 6.752 1.00 95.25 84 ASP A C 1
ATOM 666 O O . ASP A 1 84 ? -11.182 6.777 5.547 1.00 95.25 84 ASP A O 1
ATOM 670 N N . GLN A 1 85 ? -10.423 7.399 7.564 1.00 94.75 85 GLN A N 1
ATOM 671 C CA . GLN A 1 85 ? -9.816 8.665 7.117 1.00 94.75 85 GLN A CA 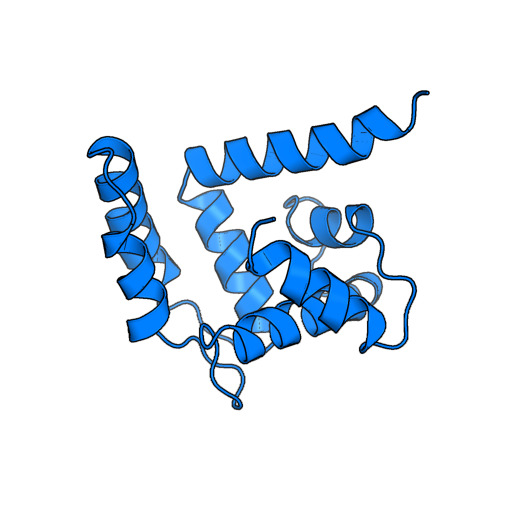1
ATOM 672 C C . GLN A 1 85 ? -8.681 8.458 6.105 1.00 94.75 85 GLN A C 1
ATOM 674 O O . GLN A 1 85 ? -8.573 9.164 5.097 1.00 94.75 85 GLN A O 1
ATOM 679 N N . THR A 1 86 ? -7.816 7.478 6.368 1.00 95.06 86 THR A N 1
ATOM 680 C CA . THR A 1 86 ? -6.696 7.161 5.476 1.00 95.06 86 THR A CA 1
ATOM 681 C C . THR A 1 86 ? -7.200 6.576 4.163 1.00 95.06 86 THR A C 1
ATOM 683 O O . THR A 1 86 ? -6.686 6.921 3.104 1.00 95.06 86 THR A O 1
ATOM 686 N N . PHE A 1 87 ? -8.221 5.721 4.201 1.00 94.44 87 PHE A N 1
ATOM 687 C CA . PHE A 1 87 ? -8.816 5.123 3.011 1.00 94.44 87 PHE A CA 1
ATOM 688 C C . PHE A 1 87 ? -9.543 6.165 2.156 1.00 94.44 87 PHE A C 1
ATO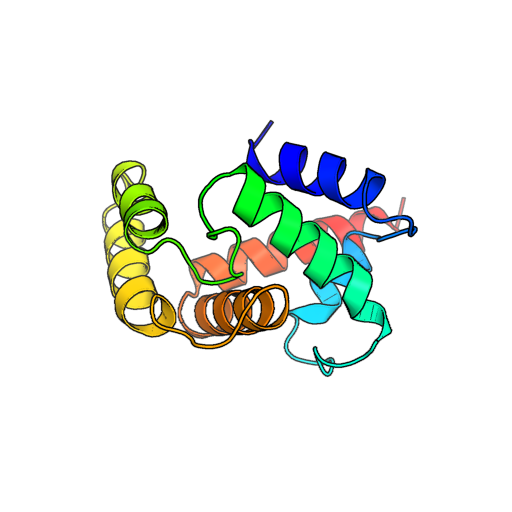M 690 O O . PHE A 1 87 ? -9.404 6.139 0.937 1.00 94.44 87 PHE A O 1
ATOM 697 N N . GLU A 1 88 ? -10.241 7.123 2.771 1.00 93.94 88 GLU A N 1
ATOM 698 C CA . GLU A 1 88 ? -10.832 8.268 2.063 1.00 93.94 88 GLU A CA 1
ATOM 699 C C . GLU A 1 88 ? -9.768 9.095 1.320 1.00 93.94 88 GLU A C 1
ATOM 701 O O . GLU A 1 88 ? -9.988 9.517 0.187 1.00 93.94 88 GLU A O 1
ATOM 706 N N . THR A 1 89 ? -8.590 9.270 1.924 1.00 93.12 89 THR A N 1
ATOM 707 C CA . THR A 1 89 ? -7.495 10.064 1.342 1.00 93.12 89 THR A CA 1
ATOM 708 C C . THR A 1 89 ? -6.697 9.291 0.286 1.00 93.12 89 THR A C 1
ATOM 710 O O . THR A 1 89 ? -6.349 9.831 -0.763 1.00 93.12 89 THR A O 1
ATOM 713 N N . CYS A 1 90 ? -6.382 8.025 0.562 1.00 95.12 90 CYS A N 1
ATOM 714 C CA . CYS A 1 90 ? -5.403 7.245 -0.193 1.00 95.12 90 CYS A CA 1
ATOM 715 C C . CYS A 1 90 ? -6.017 6.158 -1.077 1.00 95.12 90 CYS A C 1
ATOM 717 O O . CYS A 1 90 ? -5.357 5.694 -2.004 1.00 95.12 90 CYS A O 1
ATOM 719 N N . GLY A 1 91 ? -7.266 5.751 -0.838 1.00 89.75 91 GLY A N 1
ATOM 720 C CA . GLY A 1 91 ? -7.910 4.654 -1.564 1.00 89.75 91 GLY A CA 1
ATOM 721 C C . GLY A 1 91 ? -7.888 4.868 -3.077 1.00 89.75 91 GLY A C 1
ATOM 722 O O . GLY A 1 91 ? -7.606 3.943 -3.830 1.00 89.75 91 GLY A O 1
ATOM 723 N N . SER A 1 92 ? -8.060 6.107 -3.537 1.00 86.19 92 SER A N 1
ATOM 724 C CA . SER A 1 92 ? -8.109 6.456 -4.960 1.00 86.19 92 SER A CA 1
ATOM 725 C C . SER A 1 92 ? -6.784 6.938 -5.564 1.00 86.19 92 SER A C 1
ATOM 727 O O . SER A 1 92 ? -6.813 7.562 -6.629 1.00 86.19 92 SER A O 1
ATOM 729 N N . VAL A 1 93 ? -5.630 6.704 -4.925 1.00 90.69 93 VAL A N 1
ATOM 730 C CA . VAL A 1 93 ? -4.339 7.087 -5.527 1.00 90.69 93 VAL A CA 1
ATOM 731 C C . VAL A 1 93 ? -4.143 6.429 -6.898 1.00 90.69 93 VAL A C 1
ATOM 733 O O . VAL A 1 93 ? -4.466 5.258 -7.114 1.00 90.69 93 VAL A O 1
ATOM 736 N N . GLY A 1 94 ? -3.638 7.220 -7.846 1.00 89.50 94 GLY A N 1
ATOM 737 C CA . GLY A 1 94 ? -3.439 6.804 -9.232 1.00 89.50 94 GLY A CA 1
ATOM 738 C C . GLY A 1 94 ? -2.183 5.957 -9.459 1.00 89.50 94 GLY A C 1
ATOM 739 O O . GLY A 1 94 ? -1.405 5.685 -8.543 1.00 89.50 94 GLY A O 1
ATOM 740 N N . GLY A 1 95 ? -1.979 5.581 -10.722 1.00 93.00 95 GLY A N 1
ATOM 741 C CA . GLY A 1 95 ? -0.850 4.771 -11.186 1.00 93.00 95 GLY A CA 1
ATOM 742 C C . GLY A 1 95 ? -1.238 3.328 -11.511 1.00 93.00 95 GLY A C 1
ATOM 743 O O . GLY A 1 95 ? -2.401 2.927 -11.391 1.00 93.00 95 GLY A O 1
ATOM 744 N N . THR A 1 96 ? -0.254 2.535 -11.940 1.00 95.62 96 THR A N 1
ATOM 745 C CA . THR A 1 96 ? -0.411 1.082 -12.134 1.00 95.62 96 THR A CA 1
ATOM 746 C C . THR A 1 96 ? 0.812 0.308 -11.650 1.00 95.62 96 THR A C 1
ATOM 748 O O . THR A 1 96 ? 1.933 0.812 -11.695 1.00 95.62 96 THR A O 1
ATOM 751 N N . ASN A 1 97 ? 0.614 -0.941 -11.219 1.00 95.12 97 ASN A N 1
ATOM 752 C CA . ASN A 1 97 ? 1.686 -1.839 -10.776 1.00 95.12 97 ASN A CA 1
ATOM 753 C C . ASN A 1 97 ? 2.568 -1.170 -9.702 1.00 95.12 97 ASN A C 1
ATOM 755 O O . ASN A 1 97 ? 2.043 -0.656 -8.717 1.00 95.12 97 ASN A O 1
ATOM 759 N N . GLY A 1 98 ? 3.890 -1.150 -9.903 1.00 92.38 98 GLY A N 1
ATOM 760 C CA . GLY A 1 98 ? 4.854 -0.585 -8.962 1.00 92.38 98 GLY A CA 1
ATOM 761 C C . GLY A 1 98 ? 4.577 0.871 -8.601 1.00 92.38 98 GLY A C 1
ATOM 762 O O . GLY A 1 98 ? 4.651 1.227 -7.436 1.00 92.38 98 GLY A O 1
ATOM 763 N N . GLU A 1 99 ? 4.170 1.688 -9.573 1.00 94.38 99 GLU A N 1
ATOM 764 C CA . GLU A 1 99 ? 3.809 3.088 -9.331 1.00 94.38 99 GLU A CA 1
ATOM 765 C C . GLU A 1 99 ? 2.600 3.201 -8.390 1.00 94.38 99 GLU A C 1
ATOM 767 O O . GLU A 1 99 ? 2.615 3.983 -7.443 1.00 94.38 99 GLU A O 1
ATOM 772 N N . ALA A 1 100 ? 1.571 2.371 -8.601 1.00 94.94 100 ALA A N 1
ATOM 773 C CA . ALA A 1 100 ? 0.405 2.334 -7.720 1.00 94.94 100 ALA A CA 1
ATOM 774 C C . ALA A 1 100 ? 0.781 1.890 -6.296 1.00 94.94 100 ALA A C 1
ATOM 776 O O . ALA A 1 100 ? 0.222 2.417 -5.332 1.00 94.94 100 ALA A O 1
ATOM 777 N N . VAL A 1 101 ? 1.731 0.951 -6.163 1.00 93.38 101 VAL A N 1
ATOM 778 C CA . VAL A 1 101 ? 2.298 0.522 -4.873 1.00 93.38 101 VAL A CA 1
ATOM 779 C C . VAL A 1 101 ? 2.979 1.685 -4.165 1.00 93.38 101 VAL A C 1
ATOM 781 O O . VAL A 1 101 ? 2.608 1.988 -3.031 1.00 93.38 101 VAL A O 1
ATOM 784 N N . THR A 1 102 ? 3.922 2.350 -4.832 1.00 93.81 102 THR A N 1
ATOM 785 C CA . THR A 1 102 ? 4.641 3.498 -4.274 1.00 93.81 102 THR A CA 1
ATOM 786 C C . THR A 1 102 ? 3.666 4.590 -3.843 1.00 93.81 102 THR A C 1
ATOM 788 O O . THR A 1 102 ? 3.666 4.981 -2.678 1.00 93.81 102 THR A O 1
ATOM 791 N N . ASN A 1 103 ? 2.766 5.015 -4.733 1.00 94.25 103 ASN A N 1
ATOM 792 C CA . ASN A 1 103 ? 1.815 6.089 -4.446 1.00 94.25 103 ASN A CA 1
ATOM 793 C C . ASN A 1 103 ? 0.923 5.770 -3.237 1.00 94.25 103 ASN A C 1
ATOM 795 O O . ASN A 1 103 ? 0.708 6.630 -2.382 1.00 94.25 103 ASN A O 1
ATOM 799 N N . MET A 1 104 ? 0.426 4.533 -3.140 1.00 94.38 104 MET A N 1
ATOM 800 C CA . MET A 1 104 ? -0.427 4.110 -2.028 1.00 94.38 104 MET A CA 1
ATOM 801 C C . MET A 1 104 ? 0.340 4.072 -0.709 1.00 94.38 104 MET A C 1
ATOM 803 O O . MET A 1 104 ? -0.121 4.649 0.273 1.00 94.38 104 MET A O 1
ATOM 807 N N . ILE A 1 105 ? 1.502 3.414 -0.668 1.00 92.69 105 ILE A N 1
ATOM 808 C CA . ILE A 1 105 ? 2.279 3.276 0.570 1.00 92.69 105 ILE A CA 1
ATOM 809 C C . ILE A 1 105 ? 2.734 4.652 1.056 1.00 92.69 105 ILE A C 1
ATOM 811 O O . ILE A 1 105 ? 2.520 4.978 2.221 1.00 92.69 105 ILE A O 1
ATOM 815 N N . THR A 1 106 ? 3.271 5.496 0.171 1.00 92.69 106 THR A N 1
ATOM 816 C CA . THR A 1 106 ? 3.664 6.866 0.522 1.00 92.69 106 THR A CA 1
ATOM 817 C C . THR 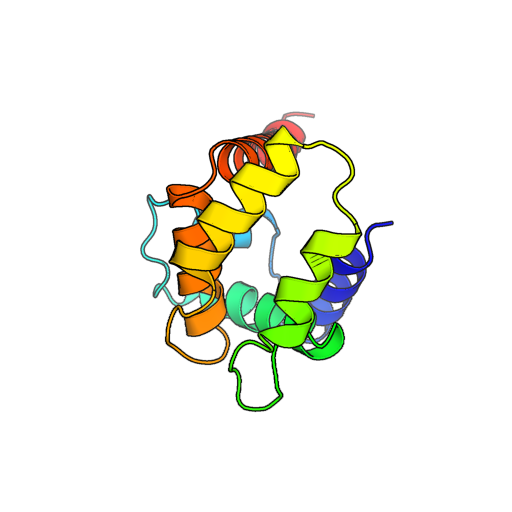A 1 106 ? 2.479 7.675 1.050 1.00 92.69 106 THR A C 1
ATOM 819 O O . THR A 1 106 ? 2.618 8.361 2.062 1.00 92.69 106 THR A O 1
ATOM 822 N N . CYS A 1 107 ? 1.300 7.578 0.425 1.00 94.31 107 CYS A N 1
ATOM 823 C CA . CYS A 1 107 ? 0.102 8.252 0.927 1.00 94.31 107 CYS A CA 1
ATOM 824 C C . CYS A 1 107 ? -0.269 7.764 2.334 1.00 94.31 107 CYS A C 1
ATOM 826 O O . CYS A 1 107 ? -0.415 8.570 3.250 1.00 94.31 107 CYS A O 1
ATOM 828 N N . VAL A 1 108 ? -0.335 6.446 2.541 1.00 93.81 108 VAL A N 1
ATOM 829 C CA . VAL A 1 108 ? -0.684 5.848 3.838 1.00 93.81 108 VAL A CA 1
ATOM 830 C C . VAL A 1 108 ? 0.304 6.262 4.934 1.00 93.81 108 VAL A C 1
ATOM 832 O O . VAL A 1 108 ? -0.128 6.627 6.026 1.00 93.81 108 VAL A O 1
ATOM 835 N N . LEU A 1 109 ? 1.612 6.265 4.658 1.00 92.81 109 LEU A N 1
ATOM 836 C CA . LEU A 1 109 ? 2.638 6.684 5.625 1.00 92.81 109 LEU A CA 1
ATOM 837 C C . LEU A 1 109 ? 2.572 8.182 5.965 1.00 92.81 109 LEU A C 1
ATOM 839 O O . LEU A 1 109 ? 2.966 8.577 7.063 1.00 92.81 109 LEU A O 1
ATOM 843 N N . ASN A 1 110 ? 2.056 9.007 5.053 1.00 91.69 110 ASN A N 1
ATOM 844 C CA . ASN A 1 110 ? 1.855 10.438 5.279 1.00 91.69 110 ASN A CA 1
ATOM 845 C C . ASN A 1 110 ? 0.525 10.756 5.978 1.00 91.69 110 ASN A C 1
ATOM 847 O O . ASN A 1 110 ? 0.430 11.777 6.658 1.00 91.69 110 ASN A O 1
ATOM 851 N N . SER A 1 111 ? -0.488 9.899 5.829 1.00 93.00 111 SER A N 1
ATOM 852 C CA . SER A 1 111 ? -1.842 10.130 6.349 1.00 93.00 111 SER A CA 1
ATOM 853 C C . SER A 1 111 ? -2.162 9.370 7.642 1.00 93.00 111 SER A C 1
ATOM 855 O O . SER A 1 111 ? -3.084 9.767 8.350 1.00 93.00 111 SER A O 1
ATOM 857 N N . SER A 1 112 ? -1.407 8.322 7.991 1.00 92.88 112 SER A N 1
ATOM 858 C CA . SER A 1 112 ? -1.622 7.515 9.200 1.00 92.88 112 SER A CA 1
ATOM 859 C C . SER A 1 112 ? -0.385 7.488 10.098 1.00 92.88 112 SER A C 1
ATOM 861 O O . SER A 1 112 ? 0.656 6.916 9.760 1.00 92.88 112 SER A O 1
ATOM 863 N N . ASN A 1 113 ? -0.527 8.038 11.306 1.00 90.88 113 ASN A N 1
ATOM 864 C CA . ASN A 1 113 ? 0.511 7.978 12.338 1.00 90.88 113 ASN A CA 1
ATOM 865 C C . ASN A 1 113 ? 0.804 6.536 12.755 1.00 90.88 113 ASN A C 1
ATOM 867 O O . ASN A 1 113 ? 1.960 6.184 12.983 1.00 90.88 113 ASN A O 1
ATOM 871 N N . ARG A 1 114 ? -0.227 5.688 12.826 1.00 90.56 114 ARG A N 1
ATOM 872 C CA . ARG A 1 114 ? -0.071 4.272 13.157 1.00 90.56 114 ARG A CA 1
ATOM 873 C C . ARG A 1 114 ? 0.694 3.523 12.076 1.00 90.56 114 ARG A C 1
ATOM 875 O O . ARG A 1 114 ? 1.589 2.753 12.411 1.00 90.56 114 ARG A O 1
ATOM 882 N N . ALA A 1 115 ? 0.385 3.761 10.802 1.00 90.69 115 ALA A N 1
ATOM 883 C CA . ALA A 1 115 ? 1.124 3.153 9.701 1.00 90.69 115 ALA A CA 1
ATOM 884 C C . ALA A 1 115 ? 2.590 3.594 9.717 1.00 90.69 115 ALA A C 1
ATOM 886 O O . ALA A 1 115 ? 3.480 2.751 9.623 1.00 90.69 115 ALA A O 1
ATOM 887 N N . LYS A 1 116 ? 2.842 4.891 9.923 1.00 91.00 116 LYS A N 1
ATOM 888 C CA . LYS A 1 116 ? 4.193 5.440 10.068 1.00 91.00 116 LYS A CA 1
ATOM 889 C C . LYS A 1 116 ? 4.956 4.824 11.241 1.00 91.00 116 LYS A C 1
ATOM 891 O O . LYS A 1 116 ? 6.118 4.464 11.085 1.00 91.00 116 LYS A O 1
ATOM 896 N N . GLN A 1 117 ? 4.310 4.663 12.395 1.00 91.69 117 GLN A N 1
ATOM 897 C CA . GLN A 1 117 ? 4.920 4.025 13.558 1.00 91.69 117 GLN A CA 1
ATOM 898 C C . GLN A 1 117 ? 5.263 2.560 13.274 1.00 91.69 117 GLN A C 1
ATOM 900 O O . GLN A 1 117 ? 6.408 2.167 13.463 1.00 91.69 117 GLN A O 1
ATOM 905 N N . SER A 1 118 ? 4.315 1.768 12.765 1.00 88.81 118 SER A N 1
ATOM 906 C CA . SER A 1 118 ? 4.567 0.359 12.435 1.00 88.81 118 SER 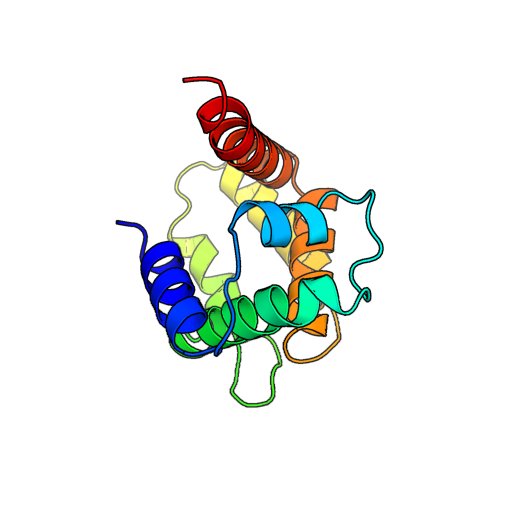A CA 1
ATOM 907 C C . SER A 1 118 ? 5.640 0.191 11.359 1.00 88.81 118 SER A C 1
ATOM 909 O O . SER A 1 118 ? 6.404 -0.770 11.390 1.00 88.81 118 SER A O 1
ATOM 911 N N . TYR A 1 119 ? 5.716 1.122 10.411 1.00 89.81 119 TYR A N 1
ATOM 912 C CA . TYR A 1 119 ? 6.771 1.154 9.408 1.00 89.81 119 TYR A CA 1
ATOM 913 C C . TYR A 1 119 ? 8.144 1.448 10.024 1.00 89.81 119 TYR A C 1
ATOM 915 O O . TYR A 1 119 ? 9.105 0.743 9.721 1.00 89.81 119 TYR A O 1
ATOM 923 N N . ASN A 1 120 ? 8.235 2.432 10.922 1.00 88.69 120 ASN A N 1
ATOM 924 C CA . ASN A 1 120 ? 9.477 2.734 11.633 1.00 88.69 120 ASN A CA 1
ATOM 925 C C . ASN A 1 120 ? 9.916 1.568 12.526 1.00 88.69 120 ASN A C 1
ATOM 927 O O . ASN A 1 120 ? 11.071 1.180 12.464 1.00 88.69 120 ASN A O 1
ATOM 93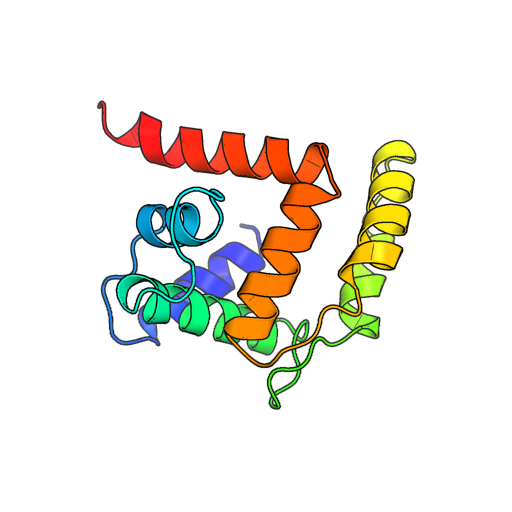1 N N . GLU A 1 121 ? 8.999 0.940 13.267 1.00 88.38 121 GLU A N 1
ATOM 932 C CA . GLU A 1 121 ? 9.298 -0.254 14.074 1.00 88.38 121 GLU A CA 1
ATOM 933 C C . GLU A 1 121 ? 9.836 -1.406 13.210 1.00 88.38 121 GLU A C 1
ATOM 935 O O . GLU A 1 121 ? 10.788 -2.094 13.587 1.00 88.38 121 GLU A O 1
ATOM 940 N N . LEU A 1 122 ? 9.252 -1.608 12.023 1.00 85.31 122 LEU A N 1
ATOM 941 C CA . LEU A 1 122 ? 9.723 -2.606 11.067 1.00 85.31 122 LEU A CA 1
ATOM 942 C C . LEU A 1 122 ? 11.127 -2.266 10.560 1.00 85.31 122 LEU A C 1
ATOM 944 O O . LEU A 1 122 ? 12.002 -3.129 10.563 1.00 85.31 122 LEU A O 1
ATOM 948 N N . LYS A 1 123 ? 11.346 -1.014 10.152 1.00 84.38 123 LYS A N 1
ATOM 949 C CA . LYS A 1 123 ? 12.647 -0.509 9.708 1.00 84.38 123 LYS A CA 1
ATOM 950 C C . LYS A 1 123 ? 13.712 -0.680 10.785 1.00 84.38 123 LYS A C 1
ATOM 952 O O . LYS A 1 123 ? 14.764 -1.245 10.500 1.00 84.38 123 LYS A O 1
ATOM 957 N N . ASP A 1 124 ? 13.413 -0.278 12.011 1.00 84.81 124 ASP A N 1
ATOM 958 C CA . ASP A 1 124 ? 14.325 -0.386 13.144 1.00 84.81 124 ASP A CA 1
ATOM 959 C C . ASP A 1 124 ? 14.647 -1.849 13.458 1.00 84.81 124 ASP A C 1
ATOM 961 O O . ASP A 1 124 ? 15.796 -2.168 13.740 1.00 84.81 124 ASP A O 1
ATOM 965 N N . THR A 1 125 ? 13.683 -2.767 13.333 1.00 83.62 125 THR A N 1
ATOM 966 C CA . THR A 1 125 ? 13.923 -4.214 13.499 1.00 83.62 125 THR A CA 1
ATOM 967 C C . THR A 1 125 ? 14.934 -4.751 12.479 1.00 83.62 125 THR A C 1
ATOM 969 O O . THR A 1 125 ? 15.816 -5.527 12.839 1.00 83.62 125 THR A O 1
ATOM 972 N N . PHE A 1 126 ? 14.845 -4.337 11.212 1.00 76.38 126 PHE A N 1
ATOM 973 C CA . PHE A 1 126 ? 15.807 -4.759 10.185 1.00 76.38 126 PHE A CA 1
ATOM 974 C C . PHE A 1 126 ? 17.165 -4.059 10.312 1.00 76.38 126 PHE A C 1
ATOM 976 O O . PHE A 1 126 ? 18.189 -4.658 10.000 1.00 76.38 126 PHE A O 1
ATOM 983 N N . MET A 1 127 ? 17.192 -2.815 10.796 1.00 69.75 127 MET A N 1
ATOM 984 C CA . MET A 1 127 ? 18.435 -2.065 11.001 1.00 69.75 127 MET A CA 1
ATOM 985 C C . MET A 1 127 ? 19.186 -2.483 12.274 1.00 69.75 127 MET A C 1
ATOM 987 O O . MET A 1 127 ? 20.410 -2.494 12.270 1.00 69.75 127 MET A O 1
ATOM 991 N N . SER A 1 128 ? 18.478 -2.844 13.348 1.00 62.66 128 SER A N 1
ATOM 992 C CA . SER A 1 128 ? 19.078 -3.285 14.621 1.00 62.66 128 SER A CA 1
ATOM 993 C C . SER A 1 128 ? 19.543 -4.742 14.604 1.00 62.66 128 SER A C 1
ATOM 995 O O . SER A 1 128 ? 20.461 -5.092 15.336 1.00 62.66 128 SER A O 1
ATOM 997 N N . GLY A 1 129 ? 18.990 -5.584 13.724 1.00 53.94 129 GLY A N 1
ATOM 998 C CA . GLY A 1 129 ? 19.454 -6.961 13.515 1.00 53.94 129 GLY A CA 1
ATOM 999 C C . GLY A 1 129 ? 20.817 -7.091 12.815 1.00 53.94 129 GLY A C 1
ATOM 1000 O O . GLY A 1 129 ? 21.183 -8.198 12.435 1.00 53.94 129 GLY A O 1
ATOM 1001 N N . TYR A 1 130 ? 21.533 -5.980 12.605 1.00 43.38 130 TYR A N 1
ATOM 1002 C CA . TYR A 1 130 ? 22.858 -5.919 11.977 1.00 43.38 130 TYR A CA 1
ATOM 1003 C C . TYR A 1 130 ? 24.009 -5.669 12.975 1.00 43.38 130 TYR A C 1
ATOM 1005 O O . TYR A 1 130 ? 25.166 -5.705 12.558 1.00 43.38 130 TYR A O 1
ATOM 1013 N N . ASP A 1 131 ? 23.704 -5.442 14.261 1.00 37.09 131 ASP A N 1
ATOM 1014 C CA . ASP A 1 131 ? 24.691 -5.212 15.334 1.00 37.09 131 ASP A CA 1
ATOM 1015 C C . ASP A 1 131 ? 24.962 -6.458 16.220 1.00 37.09 131 ASP A C 1
ATOM 1017 O O . ASP A 1 131 ? 25.623 -6.337 17.254 1.00 37.09 131 ASP A O 1
ATOM 1021 N N . GLU A 1 132 ? 24.510 -7.659 15.824 1.00 36.03 132 GLU A N 1
ATOM 1022 C CA . GLU A 1 132 ? 24.844 -8.942 16.490 1.00 36.03 132 GLU A CA 1
ATOM 1023 C C . GLU A 1 132 ? 25.569 -9.940 15.573 1.00 36.03 132 GLU A C 1
ATOM 1025 O O . GLU A 1 132 ? 25.057 -10.243 14.469 1.00 36.03 132 GLU A O 1
#

InterPro domains:
  IPR006170 Pheromone/general odorant binding protein [PF01395] (8-110)
  IPR036728 Pheromone/general odorant binding protein superfamily [G3DSA:1.10.238.20] (2-112)
  IPR036728 Pheromone/general odorant binding protein superfamily [SSF47565] (5-111)

Foldseek 3Di:
DPLLVVQLVVLLVVLPDPDDPLLLLVLQPVPDDVPPPSCVSSLRSNLRSCCVVVQAPPQQHGPLVSLVVVLVVDPDPVVSVLSVQLCVFQVPFDDGRSVNVSSNLNSSCVSHPVSVVVSVVVNCVVVVVVPD

Radius of gyration: 14.69 Å; chains: 1; bounding box: 39×26×33 Å